Protein AF-A0A177LM97-F1 (afdb_monomer_lite)

Radius of gyration: 20.12 Å; chains: 1; bounding box: 47×31×63 Å

Structure (mmCIF, N/CA/C/O backbone):
data_AF-A0A177LM97-F1
#
_entry.id   AF-A0A177LM97-F1
#
loop_
_atom_site.group_PDB
_atom_site.id
_atom_site.type_symbol
_atom_site.label_atom_id
_atom_site.label_alt_id
_atom_site.label_comp_id
_atom_site.label_asym_id
_atom_site.label_entity_id
_atom_site.label_seq_id
_atom_site.pdbx_PDB_ins_code
_atom_site.Cartn_x
_atom_site.Cartn_y
_atom_site.Cartn_z
_atom_site.occupancy
_atom_site.B_iso_or_equiv
_atom_site.auth_seq_id
_atom_site.auth_comp_id
_atom_site.auth_asym_id
_atom_site.auth_atom_id
_atom_site.pdbx_PDB_model_num
ATOM 1 N N . MET A 1 1 ? 9.452 -2.833 -21.418 1.00 65.62 1 MET A N 1
ATOM 2 C CA . MET A 1 1 ? 10.267 -1.643 -21.769 1.00 65.62 1 MET A CA 1
ATOM 3 C C . MET A 1 1 ? 10.630 -0.927 -20.470 1.00 65.62 1 MET A C 1
ATOM 5 O O . MET A 1 1 ? 9.830 -1.009 -19.550 1.00 65.62 1 MET A O 1
ATOM 9 N N . ILE A 1 2 ? 11.812 -0.313 -20.347 1.00 78.75 2 ILE A N 1
ATOM 10 C CA . ILE A 1 2 ? 12.145 0.549 -19.192 1.00 78.75 2 ILE A CA 1
ATOM 11 C C . ILE A 1 2 ? 11.910 1.999 -19.639 1.00 78.75 2 ILE A C 1
ATOM 13 O O . ILE A 1 2 ? 12.276 2.299 -20.779 1.00 78.75 2 ILE A O 1
ATOM 17 N N . PRO A 1 3 ? 11.295 2.866 -18.812 1.00 82.12 3 PRO A N 1
ATOM 18 C CA . PRO A 1 3 ? 11.136 4.279 -19.143 1.00 82.12 3 PRO A CA 1
ATOM 19 C C . PRO A 1 3 ? 12.486 4.921 -19.487 1.00 82.12 3 PRO A C 1
ATOM 21 O O . PRO A 1 3 ? 13.482 4.666 -18.811 1.00 82.12 3 PRO A O 1
ATOM 24 N N . ALA A 1 4 ? 12.519 5.724 -20.548 1.00 83.75 4 ALA A N 1
ATOM 25 C CA . ALA A 1 4 ? 13.703 6.472 -20.963 1.00 83.75 4 ALA A CA 1
ATOM 26 C C . ALA A 1 4 ? 13.552 7.956 -20.595 1.00 83.75 4 ALA A C 1
ATOM 28 O O . ALA A 1 4 ? 12.437 8.474 -20.583 1.00 83.75 4 ALA A O 1
ATOM 29 N N . GLY A 1 5 ? 14.676 8.627 -20.335 1.00 88.50 5 GLY A N 1
ATOM 30 C CA . GLY A 1 5 ? 14.730 10.039 -19.944 1.00 88.50 5 GLY A CA 1
ATOM 31 C C . GLY A 1 5 ? 15.161 10.250 -18.492 1.00 88.50 5 GLY A C 1
ATOM 32 O O . GLY A 1 5 ? 15.482 9.297 -17.778 1.00 88.50 5 GLY A O 1
ATOM 33 N N . ASP A 1 6 ? 15.180 11.512 -18.069 1.00 87.88 6 ASP A N 1
ATOM 34 C CA . ASP A 1 6 ? 15.556 11.891 -16.710 1.00 87.88 6 ASP A CA 1
ATOM 35 C C . ASP A 1 6 ? 14.411 11.635 -15.727 1.00 87.88 6 ASP A C 1
ATOM 37 O O . ASP A 1 6 ? 13.281 12.090 -15.911 1.00 87.88 6 ASP A O 1
ATOM 41 N N . ALA A 1 7 ? 14.713 10.920 -14.644 1.00 88.88 7 ALA A N 1
ATOM 42 C CA . ALA A 1 7 ? 13.763 10.679 -13.569 1.00 88.88 7 ALA A CA 1
ATOM 43 C C . ALA A 1 7 ? 13.790 11.815 -12.533 1.00 88.88 7 ALA A C 1
ATOM 45 O O . ALA A 1 7 ? 14.829 12.098 -11.919 1.00 88.88 7 ALA A O 1
ATOM 46 N N . GLY A 1 8 ? 12.619 12.416 -12.303 1.00 90.31 8 GLY A N 1
ATOM 47 C CA . GLY A 1 8 ? 12.366 13.309 -11.172 1.00 90.31 8 GLY A CA 1
ATOM 48 C C . GLY A 1 8 ? 12.304 12.568 -9.830 1.00 90.31 8 GLY A C 1
ATOM 49 O O . GLY A 1 8 ? 12.508 11.355 -9.754 1.00 90.31 8 GLY A O 1
ATOM 50 N N . THR A 1 9 ? 12.024 13.307 -8.759 1.00 91.19 9 THR A N 1
ATOM 51 C CA . THR A 1 9 ? 11.825 12.765 -7.405 1.00 91.19 9 THR A CA 1
ATOM 52 C C . THR A 1 9 ? 10.351 12.784 -7.011 1.00 91.19 9 THR A C 1
ATOM 54 O O . THR A 1 9 ? 9.611 13.668 -7.439 1.00 91.19 9 THR A O 1
ATOM 57 N N . ASN A 1 10 ? 9.930 11.846 -6.161 1.00 86.44 10 ASN A N 1
ATOM 58 C CA . ASN A 1 10 ? 8.632 11.907 -5.488 1.00 86.44 10 ASN A CA 1
ATOM 59 C C . ASN A 1 10 ? 8.632 12.965 -4.358 1.00 86.44 10 ASN A C 1
ATOM 61 O O . ASN A 1 10 ? 9.637 13.637 -4.113 1.00 86.44 10 ASN A O 1
ATOM 65 N N . LEU A 1 11 ? 7.503 13.091 -3.649 1.00 83.50 11 LEU A N 1
ATOM 66 C CA . LEU A 1 11 ? 7.309 14.034 -2.533 1.00 83.50 11 LEU A CA 1
ATOM 67 C C . LEU A 1 11 ? 8.285 13.818 -1.362 1.00 83.50 11 LEU A C 1
ATOM 69 O O . LEU A 1 11 ? 8.535 14.739 -0.592 1.00 83.50 11 LEU A O 1
ATOM 73 N N . LEU A 1 12 ? 8.848 12.614 -1.240 1.00 84.50 12 LEU A N 1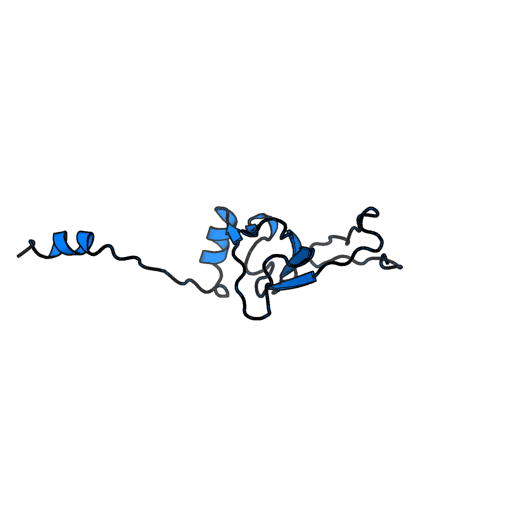
ATOM 74 C CA . LEU A 1 12 ? 9.832 12.250 -0.220 1.00 84.50 12 LEU A CA 1
ATOM 75 C C . LEU A 1 12 ? 11.280 12.482 -0.688 1.00 84.50 12 LEU A C 1
ATOM 77 O O . LEU A 1 12 ? 12.223 12.159 0.033 1.00 84.50 12 LEU A O 1
ATOM 81 N N . GLY A 1 13 ? 11.477 13.020 -1.896 1.00 89.31 13 GLY A N 1
ATOM 82 C CA . GLY A 1 13 ? 12.798 13.203 -2.499 1.00 89.31 13 GLY A CA 1
ATOM 83 C C . GLY A 1 13 ? 13.397 11.920 -3.087 1.00 89.31 13 GLY A C 1
ATOM 84 O O . GLY A 1 13 ? 14.563 11.907 -3.484 1.00 89.31 13 GLY A O 1
ATOM 85 N N . GLU A 1 14 ? 12.631 10.835 -3.173 1.00 87.31 14 GLU A N 1
ATOM 86 C CA . GLU A 1 14 ? 13.104 9.554 -3.691 1.00 87.31 14 GLU A CA 1
ATOM 87 C C . GLU A 1 14 ? 12.997 9.522 -5.220 1.00 87.31 14 GLU A C 1
ATOM 89 O O . GLU A 1 14 ? 11.992 9.933 -5.801 1.00 87.31 14 GLU A O 1
ATOM 94 N N . LYS A 1 15 ? 14.032 9.006 -5.892 1.00 88.38 15 LYS A N 1
ATOM 95 C CA . LYS A 1 15 ? 14.002 8.758 -7.341 1.00 88.38 15 LYS A CA 1
ATOM 96 C C . LYS A 1 15 ? 13.545 7.329 -7.635 1.00 88.38 15 LYS A C 1
ATOM 98 O O . LYS A 1 15 ? 14.028 6.407 -6.968 1.00 88.38 15 LYS A O 1
ATOM 103 N N . PRO A 1 16 ? 12.703 7.108 -8.660 1.00 83.69 16 PRO A N 1
ATOM 104 C CA . PRO A 1 16 ? 12.312 5.766 -9.061 1.00 83.69 16 PRO A CA 1
ATOM 105 C C . PRO A 1 16 ? 13.542 4.972 -9.515 1.00 83.69 16 PRO A C 1
ATOM 107 O O . PRO A 1 16 ? 14.350 5.438 -10.320 1.00 83.69 16 PRO A O 1
ATOM 110 N N . ARG A 1 17 ? 13.691 3.758 -8.979 1.00 82.88 17 ARG A N 1
ATOM 111 C CA . ARG A 1 17 ? 14.727 2.801 -9.383 1.00 82.88 17 ARG A CA 1
ATOM 112 C C . ARG A 1 17 ? 14.065 1.636 -10.100 1.00 82.88 17 ARG A C 1
ATOM 114 O O . ARG A 1 17 ? 13.105 1.061 -9.596 1.00 82.88 17 ARG A O 1
ATOM 121 N N . HIS A 1 18 ? 14.594 1.277 -11.263 1.00 83.50 18 HIS A N 1
ATOM 122 C CA . HIS A 1 18 ? 14.106 0.146 -12.042 1.00 83.50 18 HIS A CA 1
ATOM 123 C C . HIS A 1 18 ? 15.114 -0.998 -11.981 1.00 83.50 18 HIS A C 1
ATOM 125 O O . HIS A 1 18 ? 16.277 -0.821 -12.338 1.00 83.50 18 HIS A O 1
ATOM 131 N N . ASP A 1 19 ? 14.659 -2.175 -11.552 1.00 85.19 19 ASP A N 1
ATOM 132 C CA . ASP A 1 19 ? 15.459 -3.392 -11.639 1.00 85.19 19 ASP A CA 1
ATOM 133 C C . ASP A 1 19 ? 15.535 -3.862 -13.100 1.00 85.19 19 ASP A C 1
ATOM 135 O O . ASP A 1 19 ? 14.518 -4.156 -13.737 1.00 85.19 19 ASP A O 1
ATOM 139 N N . LEU A 1 20 ? 16.758 -3.945 -13.627 1.00 85.75 20 LEU A N 1
ATOM 140 C CA . LEU A 1 20 ? 17.037 -4.409 -14.984 1.00 85.75 20 LEU A CA 1
ATOM 141 C C . LEU A 1 20 ? 16.568 -5.855 -15.213 1.00 85.75 20 LEU A C 1
ATOM 143 O O . LEU A 1 20 ? 16.214 -6.195 -16.343 1.00 85.75 20 LEU A O 1
ATOM 147 N N . SER A 1 21 ? 16.499 -6.683 -14.162 1.00 88.31 21 SER A N 1
ATOM 148 C CA . SER A 1 21 ? 15.996 -8.063 -14.231 1.00 88.31 21 SER A CA 1
ATOM 149 C C . SER A 1 21 ? 14.505 -8.148 -14.605 1.00 88.31 21 SER A C 1
ATOM 151 O O . SER A 1 21 ? 14.026 -9.180 -15.083 1.00 88.31 21 SER A O 1
ATOM 153 N N . ASN A 1 22 ? 13.767 -7.043 -14.444 1.00 85.75 22 ASN A N 1
ATOM 154 C CA . ASN A 1 22 ? 12.347 -6.933 -14.780 1.00 85.75 22 ASN A CA 1
ATOM 155 C C . ASN A 1 22 ? 12.098 -6.320 -16.164 1.00 85.75 22 ASN A C 1
ATOM 157 O O . ASN A 1 22 ? 10.953 -6.061 -16.543 1.00 85.75 22 ASN A O 1
ATOM 161 N N . LYS A 1 23 ? 13.149 -6.102 -16.963 1.00 87.94 23 LYS A N 1
ATOM 162 C CA . LYS A 1 23 ? 13.010 -5.564 -18.317 1.00 87.94 23 LYS A CA 1
ATOM 163 C C . LYS A 1 23 ? 12.116 -6.466 -19.172 1.00 87.94 23 LYS A C 1
ATOM 165 O O . LYS A 1 23 ? 12.444 -7.612 -19.444 1.00 87.94 23 LYS A O 1
ATOM 170 N N . GLY A 1 24 ? 11.010 -5.898 -19.652 1.00 86.88 24 GLY A N 1
ATOM 171 C CA . GLY A 1 24 ? 10.077 -6.595 -20.547 1.00 86.88 24 GLY A CA 1
ATOM 172 C C . GLY A 1 24 ? 8.961 -7.355 -19.831 1.00 86.88 24 GLY A C 1
ATOM 173 O O . GLY A 1 24 ? 8.056 -7.822 -20.508 1.00 86.88 24 GLY A O 1
ATOM 174 N N . LYS A 1 25 ? 8.985 -7.415 -18.496 1.00 89.06 25 LYS A N 1
ATOM 175 C CA . LYS A 1 25 ? 7.887 -7.961 -17.697 1.00 89.06 25 LYS A CA 1
ATOM 176 C C . LYS A 1 25 ? 6.782 -6.923 -17.502 1.00 89.06 25 LYS A C 1
ATOM 178 O O . LYS A 1 25 ? 7.033 -5.715 -17.560 1.00 89.06 25 LYS A O 1
ATOM 183 N N . THR A 1 26 ? 5.577 -7.413 -17.253 1.00 90.44 26 THR A N 1
ATOM 184 C CA . THR A 1 26 ? 4.399 -6.629 -16.873 1.00 90.44 26 THR A CA 1
ATOM 185 C C . THR A 1 26 ? 3.966 -7.013 -15.465 1.00 90.44 26 THR A C 1
ATOM 187 O O . THR A 1 26 ? 4.329 -8.077 -14.977 1.00 90.44 26 THR A O 1
ATOM 190 N N . SER A 1 27 ? 3.215 -6.132 -14.815 1.00 92.69 27 SER A N 1
ATOM 191 C CA . SER A 1 27 ? 2.579 -6.396 -13.527 1.00 92.69 27 SER A CA 1
ATOM 192 C C . SER A 1 27 ? 1.285 -5.587 -13.441 1.00 92.69 27 SER A C 1
ATOM 194 O O . SER A 1 27 ? 1.207 -4.479 -13.988 1.00 92.69 27 SER A O 1
ATOM 196 N N . VAL A 1 28 ? 0.285 -6.146 -12.767 1.00 96.25 28 VAL A N 1
ATOM 197 C CA . VAL A 1 28 ? -0.942 -5.465 -12.366 1.00 96.25 28 VAL A CA 1
ATOM 198 C C . VAL A 1 28 ? -0.641 -4.587 -11.156 1.00 96.25 28 VAL A C 1
ATOM 200 O O . VAL A 1 28 ? -0.036 -5.025 -10.178 1.00 96.25 28 VAL A O 1
ATOM 203 N N . ARG A 1 29 ? -1.077 -3.328 -11.211 1.00 96.19 29 ARG A N 1
ATOM 204 C CA . ARG A 1 29 ? -0.916 -2.379 -10.107 1.00 96.19 29 ARG A CA 1
ATOM 205 C C . ARG A 1 29 ? -2.269 -1.951 -9.576 1.00 96.19 29 ARG A C 1
ATOM 207 O O . ARG A 1 29 ? -3.133 -1.576 -10.364 1.00 96.19 29 ARG A O 1
ATOM 214 N N . ALA A 1 30 ? -2.409 -1.956 -8.257 1.00 97.50 30 ALA A N 1
ATOM 215 C CA . ALA A 1 30 ? -3.546 -1.353 -7.579 1.00 97.50 30 ALA A CA 1
ATOM 216 C C . ALA A 1 30 ? -3.168 0.030 -7.048 1.00 97.50 30 ALA A C 1
ATOM 218 O O . ALA A 1 30 ? -2.029 0.264 -6.637 1.00 97.50 30 ALA A O 1
ATOM 219 N N . ILE A 1 31 ? -4.145 0.929 -7.061 1.00 97.50 31 ILE A N 1
ATOM 220 C CA . ILE A 1 31 ? -4.108 2.195 -6.338 1.00 97.50 31 ILE A CA 1
ATOM 221 C C . ILE A 1 31 ? -5.105 2.037 -5.199 1.00 97.50 31 ILE A C 1
ATOM 223 O O . ILE A 1 31 ? -6.261 1.698 -5.450 1.00 97.50 31 ILE A O 1
ATOM 227 N N . VAL A 1 32 ? -4.643 2.230 -3.971 1.00 96.62 32 VAL A N 1
ATOM 228 C CA . VAL A 1 32 ? -5.474 2.137 -2.770 1.00 96.62 32 VAL A CA 1
ATOM 229 C C . VAL A 1 32 ? -5.614 3.512 -2.127 1.00 96.62 32 VAL A C 1
ATOM 231 O O . VAL A 1 32 ? -4.685 4.323 -2.181 1.00 96.62 32 VAL A O 1
ATOM 234 N N . ASP A 1 33 ? -6.783 3.751 -1.539 1.00 95.00 33 ASP A N 1
ATOM 235 C CA . ASP A 1 33 ? -7.209 5.022 -0.938 1.00 95.00 33 ASP A CA 1
ATOM 236 C C . ASP A 1 33 ? -6.636 5.194 0.479 1.00 95.00 33 ASP A C 1
ATOM 238 O O . ASP A 1 33 ? -7.347 5.235 1.478 1.00 95.00 33 ASP A O 1
ATOM 242 N N . ILE A 1 34 ? -5.308 5.147 0.571 1.00 94.31 34 ILE A N 1
ATOM 243 C CA . ILE A 1 34 ? -4.553 5.425 1.790 1.00 94.31 34 ILE A CA 1
ATOM 244 C C . ILE A 1 34 ? -3.177 5.963 1.404 1.00 94.31 34 ILE A C 1
ATOM 246 O O . ILE A 1 34 ? -2.455 5.340 0.622 1.00 94.31 34 ILE A O 1
ATOM 250 N N . GLY A 1 35 ? -2.797 7.117 1.944 1.00 93.56 35 GLY A N 1
ATOM 251 C CA . GLY A 1 35 ? -1.558 7.805 1.593 1.00 93.56 35 GLY A CA 1
ATOM 252 C C . GLY A 1 35 ? -0.616 8.052 2.768 1.00 93.56 35 GLY A C 1
ATOM 253 O O . GLY A 1 35 ? -0.812 7.594 3.894 1.00 93.56 35 GLY A O 1
ATOM 254 N N . ILE A 1 36 ? 0.447 8.814 2.492 1.00 93.25 36 ILE A N 1
ATOM 255 C CA . ILE A 1 36 ? 1.487 9.177 3.468 1.00 93.25 36 ILE A CA 1
ATOM 256 C C . ILE A 1 36 ? 0.925 10.034 4.607 1.00 93.25 36 ILE A C 1
ATOM 258 O O . ILE A 1 36 ? 1.510 10.056 5.693 1.00 93.25 36 ILE A O 1
ATOM 262 N N . LEU A 1 37 ? -0.161 10.779 4.385 1.00 91.94 37 LEU A N 1
ATOM 263 C CA . LEU A 1 37 ? -0.790 11.570 5.443 1.00 91.94 37 LEU A CA 1
ATOM 264 C C . LEU A 1 37 ? -1.459 10.665 6.482 1.00 91.94 37 LEU A C 1
ATOM 266 O O . LEU A 1 37 ? -1.273 10.891 7.683 1.00 91.94 37 LEU A O 1
ATOM 270 N N . ASP A 1 38 ? -2.103 9.596 6.025 1.00 93.88 38 ASP A N 1
ATOM 271 C CA . ASP A 1 38 ? -2.843 8.647 6.855 1.00 93.88 38 ASP A CA 1
ATOM 272 C C . ASP A 1 38 ? -1.910 7.719 7.627 1.00 93.88 38 ASP A C 1
ATOM 274 O O . ASP A 1 38 ? -2.068 7.510 8.833 1.00 93.88 38 ASP A O 1
ATOM 278 N N . ILE A 1 39 ? -0.897 7.184 6.942 1.00 94.69 39 ILE A N 1
ATOM 279 C CA . ILE A 1 39 ? -0.019 6.154 7.486 1.00 94.69 39 ILE A CA 1
ATOM 280 C C . ILE A 1 39 ? 1.394 6.256 6.913 1.00 94.69 39 ILE A C 1
ATOM 282 O O . ILE A 1 39 ? 1.595 6.697 5.788 1.00 94.69 39 ILE A O 1
ATOM 286 N N . ASP A 1 40 ? 2.404 5.835 7.679 1.00 93.88 40 ASP A N 1
ATOM 287 C CA . ASP A 1 40 ? 3.748 5.654 7.118 1.00 93.88 40 ASP A CA 1
ATOM 288 C C . ASP A 1 40 ? 3.805 4.301 6.381 1.00 93.88 40 ASP A C 1
ATOM 290 O O . ASP A 1 40 ? 3.697 3.260 7.043 1.00 93.88 40 ASP A O 1
ATOM 294 N N . PRO A 1 41 ? 4.020 4.270 5.048 1.00 94.25 41 PRO A N 1
ATOM 295 C CA . PRO A 1 41 ? 4.082 3.025 4.281 1.00 94.25 41 PRO A CA 1
ATOM 296 C C . PRO A 1 41 ? 5.193 2.070 4.743 1.00 94.25 41 PRO A C 1
ATOM 298 O O . PRO A 1 41 ? 5.141 0.882 4.450 1.00 94.25 41 PRO A O 1
ATOM 301 N N . LYS A 1 42 ? 6.204 2.563 5.476 1.00 94.44 42 LYS A N 1
ATOM 302 C CA . LYS A 1 42 ? 7.290 1.744 6.043 1.00 94.44 42 LYS A CA 1
ATOM 303 C C . LYS A 1 42 ? 6.888 1.006 7.321 1.00 94.44 42 LYS A C 1
ATOM 305 O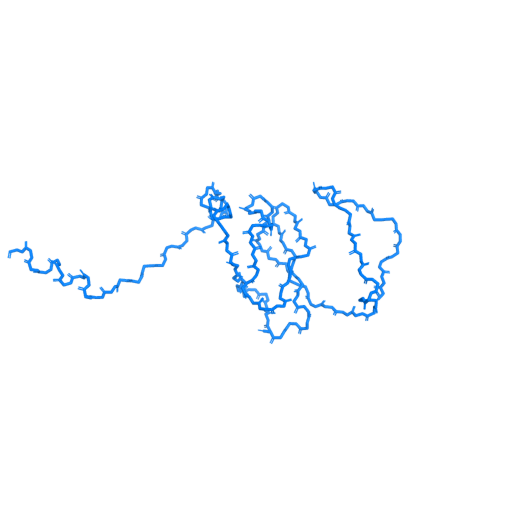 O . LYS A 1 42 ? 7.662 0.192 7.815 1.00 94.44 42 LYS A O 1
ATOM 310 N N . GLN A 1 43 ? 5.735 1.336 7.898 1.00 97.00 43 GLN A N 1
ATOM 311 C CA . GLN A 1 43 ? 5.242 0.784 9.163 1.00 97.00 43 GLN A CA 1
ATOM 312 C C . GLN A 1 43 ? 4.086 -0.212 8.963 1.00 97.00 43 GLN A C 1
ATOM 314 O O . GLN A 1 43 ? 3.537 -0.731 9.941 1.00 97.00 43 GLN A O 1
ATOM 319 N N . ILE A 1 44 ? 3.739 -0.490 7.703 1.00 97.25 44 ILE A N 1
ATOM 320 C CA . ILE A 1 44 ? 2.731 -1.468 7.306 1.00 97.25 44 ILE A CA 1
ATOM 321 C C . ILE A 1 44 ? 3.281 -2.450 6.277 1.00 97.25 44 ILE A C 1
ATOM 323 O O . ILE A 1 44 ? 4.236 -2.158 5.560 1.00 97.25 44 ILE A O 1
ATOM 327 N N . GLU A 1 45 ? 2.646 -3.610 6.182 1.00 97.19 45 GLU A N 1
ATOM 328 C CA . GLU A 1 45 ? 2.963 -4.634 5.191 1.00 97.19 45 GLU A CA 1
ATOM 329 C C . GLU A 1 45 ? 1.662 -5.251 4.660 1.00 97.19 45 GLU A C 1
ATOM 331 O O . GLU A 1 45 ? 0.806 -5.606 5.473 1.00 97.19 45 GLU A O 1
ATOM 336 N N . PRO A 1 46 ? 1.482 -5.410 3.335 1.00 96.50 46 PRO A N 1
ATOM 337 C CA . PRO A 1 46 ? 0.326 -6.116 2.788 1.00 96.50 46 PRO A CA 1
ATOM 338 C C . PRO A 1 46 ? 0.159 -7.512 3.404 1.00 96.50 46 PRO A C 1
ATOM 340 O O . PRO A 1 46 ? 1.131 -8.244 3.608 1.00 96.50 46 PRO A O 1
ATOM 343 N N . PHE A 1 47 ? -1.078 -7.906 3.711 1.00 94.31 47 PHE A N 1
ATOM 344 C CA . PHE A 1 47 ? -1.335 -9.209 4.316 1.00 94.31 47 PHE A CA 1
ATOM 345 C C . PHE A 1 47 ? -1.087 -10.355 3.322 1.00 94.31 47 PHE A C 1
ATOM 347 O O . PHE A 1 47 ? -0.439 -11.349 3.688 1.00 94.31 47 PHE A O 1
ATOM 354 N N . SER A 1 48 ? -1.580 -10.189 2.086 1.00 90.62 48 SER A N 1
ATOM 355 C CA . SER A 1 48 ? -1.439 -11.126 0.965 1.00 90.62 48 SER A CA 1
ATOM 356 C C . SER A 1 48 ? 0.014 -11.286 0.528 1.00 90.62 48 SER A C 1
ATOM 358 O O . SER A 1 48 ? 0.755 -10.317 0.347 1.00 90.62 48 SER A O 1
ATOM 360 N N . LYS A 1 49 ? 0.433 -12.536 0.311 1.00 88.38 49 LYS A N 1
ATOM 361 C CA . LYS A 1 49 ? 1.800 -12.847 -0.121 1.00 88.38 49 LYS A CA 1
ATOM 362 C C . LYS A 1 49 ? 2.037 -12.342 -1.542 1.00 88.38 49 LYS A C 1
ATOM 364 O O . LYS A 1 49 ? 1.232 -12.574 -2.431 1.00 88.38 49 LYS A O 1
ATOM 369 N N . GLY A 1 50 ? 3.193 -11.723 -1.767 1.00 89.81 50 GLY A N 1
ATOM 370 C CA . GLY A 1 50 ? 3.614 -11.270 -3.096 1.00 89.81 50 GLY A CA 1
ATOM 371 C C . GLY A 1 50 ? 3.146 -9.862 -3.466 1.00 89.81 50 GLY A C 1
ATOM 372 O O . GLY A 1 50 ? 3.749 -9.269 -4.358 1.00 89.81 50 GLY A O 1
ATOM 373 N N . VAL A 1 51 ? 2.176 -9.297 -2.739 1.00 95.69 51 VAL A N 1
ATOM 374 C CA . VAL A 1 51 ? 1.785 -7.889 -2.873 1.00 95.69 51 VAL A CA 1
ATOM 375 C C . VAL A 1 51 ? 2.873 -6.999 -2.275 1.00 95.69 51 VAL A C 1
ATOM 377 O O . VAL A 1 51 ? 3.347 -7.246 -1.165 1.00 95.69 51 VAL A O 1
ATOM 380 N N . LYS A 1 52 ? 3.291 -5.961 -3.005 1.00 95.56 52 LYS A N 1
ATOM 381 C CA . LYS A 1 52 ? 4.349 -5.040 -2.556 1.00 95.56 52 LYS A CA 1
ATOM 382 C C . LYS A 1 52 ? 3.918 -3.593 -2.669 1.00 95.56 52 LYS A C 1
ATOM 384 O O . LYS A 1 52 ? 3.407 -3.183 -3.701 1.00 95.56 52 LYS A O 1
ATOM 389 N N . ILE A 1 53 ? 4.225 -2.796 -1.653 1.00 95.75 53 ILE A N 1
ATOM 390 C CA . ILE A 1 53 ? 4.105 -1.339 -1.736 1.00 95.75 53 ILE A CA 1
ATOM 391 C C . ILE A 1 53 ? 5.284 -0.817 -2.563 1.00 95.75 53 ILE A C 1
ATOM 393 O O . ILE A 1 53 ? 6.439 -1.062 -2.213 1.00 95.75 53 ILE A O 1
ATOM 397 N N . ILE A 1 54 ? 5.005 -0.118 -3.665 1.00 93.12 54 ILE A N 1
ATOM 398 C CA . ILE A 1 54 ? 6.046 0.391 -4.581 1.00 93.12 54 ILE A CA 1
ATOM 399 C C . ILE A 1 54 ? 6.088 1.918 -4.680 1.00 93.12 54 ILE A C 1
ATOM 401 O O . ILE A 1 54 ? 6.990 2.469 -5.311 1.00 93.12 54 ILE A O 1
ATOM 405 N N . GLY A 1 55 ? 5.134 2.609 -4.061 1.00 92.31 55 GLY A N 1
ATOM 406 C CA . GLY A 1 55 ? 5.104 4.064 -3.988 1.00 92.31 55 GLY A CA 1
ATOM 407 C C . GLY A 1 55 ? 3.864 4.569 -3.263 1.00 92.31 55 GLY A C 1
ATOM 408 O O . GLY A 1 55 ? 2.897 3.830 -3.098 1.00 92.31 55 GLY A O 1
ATOM 409 N N . ALA A 1 56 ? 3.895 5.829 -2.841 1.00 94.06 56 ALA A N 1
ATOM 410 C CA . ALA A 1 56 ? 2.759 6.510 -2.233 1.00 94.06 56 ALA A CA 1
ATOM 411 C C . ALA A 1 56 ? 2.810 8.021 -2.515 1.00 94.06 56 ALA A C 1
ATOM 413 O O . ALA A 1 56 ? 3.890 8.589 -2.715 1.00 94.06 56 ALA A O 1
ATOM 414 N N . SER A 1 57 ? 1.636 8.647 -2.544 1.00 92.88 57 SER A N 1
ATOM 415 C CA . SER A 1 57 ? 1.402 10.093 -2.529 1.00 92.88 57 SER A CA 1
ATOM 416 C C . SER A 1 57 ? 0.868 10.515 -1.154 1.00 92.88 57 SER A C 1
ATOM 418 O O . SER A 1 57 ? 0.912 9.751 -0.188 1.00 92.88 57 SER A O 1
ATOM 420 N N . SER A 1 58 ? 0.383 11.752 -1.043 1.00 92.31 58 SER A N 1
ATOM 421 C CA . SER A 1 58 ? -0.267 12.250 0.171 1.00 92.31 58 SER A CA 1
ATOM 422 C C . SER A 1 58 ? -1.514 11.443 0.553 1.00 92.31 58 SER A C 1
ATOM 424 O O . SER A 1 58 ? -1.727 11.220 1.739 1.00 92.31 58 SER A O 1
ATOM 426 N N . ASP A 1 59 ? -2.279 10.998 -0.443 1.00 92.31 59 ASP A N 1
ATOM 427 C CA . ASP A 1 59 ? -3.645 10.463 -0.357 1.00 92.31 59 ASP A CA 1
ATOM 428 C C . ASP A 1 59 ? -3.807 9.041 -0.924 1.00 92.31 59 ASP A C 1
ATOM 430 O O . ASP A 1 59 ? -4.823 8.400 -0.703 1.00 92.31 59 ASP A O 1
ATOM 434 N N . MET A 1 60 ? -2.817 8.523 -1.654 1.00 94.81 60 MET A N 1
ATOM 435 C CA . MET A 1 60 ? -2.917 7.222 -2.316 1.00 94.81 60 MET A CA 1
ATOM 436 C C . MET A 1 60 ? -1.632 6.414 -2.182 1.00 94.81 60 MET A C 1
ATOM 438 O O . MET A 1 60 ? -0.527 6.954 -2.069 1.00 94.81 60 MET A O 1
ATOM 442 N N . MET A 1 61 ? -1.755 5.096 -2.300 1.00 95.75 61 MET A N 1
ATOM 443 C CA . MET A 1 61 ? -0.626 4.171 -2.313 1.00 95.75 61 MET A CA 1
ATOM 444 C C . MET A 1 61 ? -0.721 3.220 -3.500 1.00 95.75 61 MET A C 1
ATOM 446 O O . MET A 1 61 ? -1.801 2.799 -3.907 1.00 95.75 61 MET A O 1
ATOM 450 N N . ILE A 1 62 ? 0.433 2.895 -4.081 1.00 96.00 62 ILE A N 1
ATOM 451 C CA . ILE A 1 62 ? 0.552 2.006 -5.233 1.00 96.00 62 ILE A CA 1
ATOM 452 C C . ILE A 1 62 ? 1.075 0.654 -4.763 1.00 96.00 62 ILE A C 1
ATOM 454 O O . ILE A 1 62 ? 2.177 0.555 -4.208 1.00 96.00 62 ILE A O 1
ATOM 458 N N . LEU A 1 63 ? 0.305 -0.389 -5.063 1.00 97.38 63 LEU A N 1
ATOM 459 C CA . LEU A 1 63 ? 0.661 -1.779 -4.820 1.00 97.38 63 LEU A CA 1
ATOM 460 C C . LEU A 1 63 ? 1.005 -2.480 -6.138 1.00 97.38 63 LEU A C 1
ATOM 462 O O . LEU A 1 63 ? 0.300 -2.337 -7.134 1.00 97.38 63 LEU A O 1
ATOM 466 N N . ASP A 1 64 ? 2.081 -3.256 -6.138 1.00 95.94 64 ASP A N 1
ATOM 467 C CA . ASP A 1 64 ? 2.423 -4.229 -7.172 1.00 95.94 64 ASP A CA 1
ATOM 468 C C . ASP A 1 64 ? 1.771 -5.570 -6.811 1.00 95.94 64 ASP A C 1
ATOM 470 O O . ASP A 1 64 ? 2.118 -6.166 -5.789 1.00 95.94 64 ASP A O 1
ATOM 474 N N . LEU A 1 65 ? 0.814 -6.016 -7.629 1.00 96.75 65 LEU A N 1
ATOM 475 C CA . LEU A 1 65 ? 0.081 -7.276 -7.459 1.00 96.75 65 LEU A CA 1
ATOM 476 C C . LEU A 1 65 ? 0.681 -8.420 -8.292 1.00 96.75 65 LEU A C 1
ATOM 478 O O . LEU A 1 65 ? 0.141 -9.526 -8.300 1.00 96.75 65 LEU A O 1
ATOM 482 N N . SER A 1 66 ? 1.787 -8.180 -9.005 1.00 94.06 66 SER A N 1
ATOM 483 C CA . SER A 1 66 ? 2.360 -9.118 -9.979 1.00 94.06 66 SER A CA 1
ATOM 484 C C . SER A 1 66 ? 1.311 -9.566 -11.010 1.00 94.06 66 SER A C 1
ATOM 486 O O . SER A 1 66 ? 0.750 -8.725 -11.710 1.00 94.06 66 SER A O 1
ATOM 488 N N . ASP A 1 67 ? 1.011 -10.862 -11.099 1.00 94.38 67 ASP A N 1
ATOM 489 C CA . ASP A 1 67 ? 0.003 -11.406 -12.019 1.00 94.38 67 ASP A CA 1
ATOM 490 C C . ASP A 1 67 ? -1.422 -11.401 -11.425 1.00 94.38 67 ASP A C 1
ATOM 492 O O . ASP A 1 67 ? -2.329 -11.987 -12.007 1.00 94.38 67 ASP A O 1
ATOM 496 N N . ASN A 1 68 ? -1.624 -10.742 -10.276 1.00 95.25 68 ASN A N 1
ATOM 497 C CA . ASN A 1 68 ? -2.888 -10.666 -9.536 1.00 95.25 68 ASN A CA 1
ATOM 498 C C . ASN A 1 68 ? -3.528 -12.047 -9.255 1.00 95.25 68 ASN A C 1
ATOM 500 O O . ASN A 1 68 ? -4.659 -12.297 -9.671 1.00 95.25 68 ASN A O 1
ATOM 504 N N . PRO A 1 69 ? -2.825 -12.964 -8.559 1.00 93.62 69 PRO A N 1
ATOM 505 C CA . PRO A 1 69 ? -3.311 -14.330 -8.340 1.00 93.62 69 PRO A CA 1
ATOM 506 C C . PRO A 1 69 ? -4.600 -14.398 -7.506 1.00 93.62 69 PRO A C 1
ATOM 508 O O . PRO A 1 69 ? -5.360 -15.352 -7.655 1.00 93.62 69 PRO A O 1
ATOM 511 N N . ASP A 1 70 ? -4.845 -13.388 -6.666 1.00 91.81 70 ASP A N 1
ATOM 512 C CA . ASP A 1 70 ? -6.034 -13.277 -5.814 1.00 91.81 70 ASP A CA 1
ATOM 513 C C . ASP A 1 70 ? -7.239 -12.643 -6.555 1.00 91.81 70 ASP A C 1
ATOM 515 O O . ASP A 1 70 ? -8.288 -12.455 -5.949 1.00 91.81 70 ASP A O 1
ATOM 519 N N . ASP A 1 71 ? -7.104 -12.317 -7.854 1.00 94.75 71 ASP A N 1
ATOM 520 C CA . ASP A 1 71 ? -8.128 -11.672 -8.705 1.00 94.75 71 ASP A CA 1
ATOM 521 C C . ASP A 1 71 ? -8.759 -10.419 -8.067 1.00 94.75 71 ASP A C 1
ATOM 523 O O . ASP A 1 71 ? -9.965 -10.198 -8.175 1.00 94.75 71 ASP A O 1
ATOM 527 N N . LEU A 1 72 ? -7.939 -9.583 -7.412 1.00 95.62 72 LEU A N 1
ATOM 528 C CA . LEU A 1 72 ? -8.389 -8.324 -6.811 1.00 95.62 72 LEU A CA 1
ATOM 529 C C . LEU A 1 72 ? -8.943 -7.373 -7.876 1.00 95.62 72 LEU A C 1
ATOM 531 O O . LEU A 1 72 ? -8.333 -7.178 -8.936 1.00 95.62 72 LEU A O 1
ATOM 535 N N . LYS A 1 73 ? -10.075 -6.741 -7.565 1.00 96.81 73 LYS A N 1
ATOM 536 C CA . LYS A 1 73 ? -10.806 -5.804 -8.423 1.00 96.81 73 LYS A CA 1
ATOM 537 C C . LYS A 1 73 ? -11.050 -4.487 -7.702 1.00 96.81 73 LYS A C 1
ATOM 539 O O . LYS A 1 73 ? -10.912 -4.354 -6.490 1.00 96.81 73 LYS A O 1
ATOM 544 N N . VAL A 1 74 ? -11.412 -3.473 -8.482 1.00 97.06 74 VAL A N 1
ATOM 545 C CA . VAL A 1 74 ? -11.813 -2.175 -7.932 1.00 97.06 74 VAL A CA 1
ATOM 546 C C . VAL A 1 74 ? -13.022 -2.367 -7.017 1.00 97.06 74 VAL A C 1
ATOM 548 O O . VAL A 1 74 ? -14.022 -2.946 -7.437 1.00 97.06 74 VAL A O 1
ATOM 551 N N . GLY A 1 75 ? -12.924 -1.843 -5.796 1.00 96.81 75 GLY A N 1
ATOM 552 C CA . GLY A 1 75 ? -13.935 -1.991 -4.748 1.00 96.81 75 GLY A CA 1
ATOM 553 C C . GLY A 1 75 ? -13.616 -3.087 -3.730 1.00 96.81 75 GLY A C 1
ATOM 554 O O . GLY A 1 75 ? -14.236 -3.098 -2.670 1.00 96.81 75 GLY A O 1
ATOM 555 N N . ASP A 1 76 ? -12.643 -3.959 -4.010 1.00 96.44 76 ASP A N 1
ATOM 556 C CA . ASP A 1 76 ? -12.157 -4.922 -3.025 1.00 96.44 76 ASP A CA 1
ATOM 557 C C . ASP A 1 76 ? -11.279 -4.239 -1.969 1.00 96.44 76 ASP A C 1
ATOM 559 O O . ASP A 1 76 ? -10.622 -3.225 -2.223 1.00 96.44 76 ASP A O 1
ATOM 563 N N . ASN A 1 77 ? -11.234 -4.841 -0.781 1.00 94.62 77 ASN A N 1
ATOM 564 C CA . ASN A 1 77 ? -10.388 -4.386 0.315 1.00 94.62 77 ASN A CA 1
ATOM 565 C C . ASN A 1 77 ? -9.013 -5.059 0.265 1.00 94.62 77 ASN A C 1
ATOM 567 O O . ASN A 1 77 ? -8.893 -6.243 -0.050 1.00 94.62 77 ASN A O 1
ATOM 571 N N . VAL A 1 78 ? -7.979 -4.315 0.658 1.00 94.88 78 VAL A N 1
ATOM 572 C CA . VAL A 1 78 ? -6.631 -4.850 0.871 1.00 94.88 78 VAL A CA 1
ATOM 573 C C . VAL A 1 78 ? -6.271 -4.699 2.339 1.00 94.88 78 VAL A C 1
ATOM 575 O O . VAL A 1 78 ? -6.306 -3.603 2.893 1.00 94.88 78 VAL A O 1
ATOM 578 N N . GLU A 1 79 ? -5.908 -5.810 2.966 1.00 95.44 79 GLU A N 1
ATOM 579 C CA . GLU A 1 79 ? -5.524 -5.835 4.371 1.00 95.44 79 GLU A CA 1
ATOM 580 C C . GLU A 1 79 ? -4.027 -5.592 4.546 1.00 95.44 79 GLU A C 1
ATOM 582 O O . GLU A 1 79 ? -3.198 -6.071 3.766 1.00 95.44 79 GLU A O 1
ATOM 587 N N . PHE A 1 80 ? -3.672 -4.904 5.630 1.00 96.69 80 PHE A N 1
ATOM 588 C CA . PHE A 1 80 ? -2.289 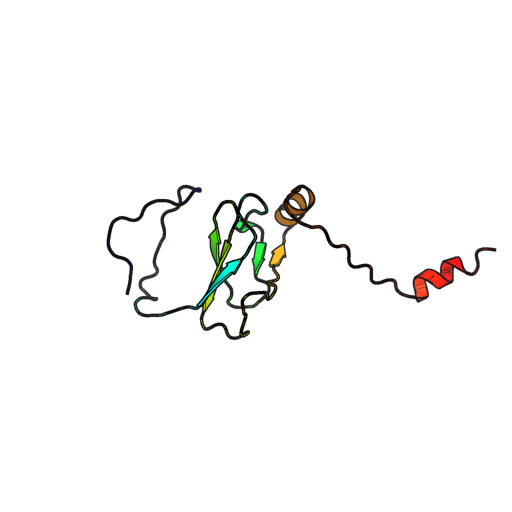-4.644 6.003 1.00 96.69 80 PHE A CA 1
ATOM 589 C C . PHE A 1 80 ? -2.028 -5.084 7.439 1.00 96.69 80 PHE A C 1
ATOM 591 O O . PHE A 1 80 ? -2.806 -4.815 8.353 1.00 96.69 80 PHE A O 1
ATOM 598 N N . ARG A 1 81 ? -0.875 -5.714 7.660 1.00 96.94 81 ARG A N 1
ATOM 599 C CA . ARG A 1 81 ? -0.290 -5.833 8.993 1.00 96.94 81 ARG A CA 1
ATOM 600 C C . ARG A 1 81 ? 0.283 -4.478 9.371 1.00 96.94 81 ARG A C 1
ATOM 602 O O . ARG A 1 81 ? 1.019 -3.876 8.594 1.00 96.94 81 ARG A O 1
ATOM 609 N N . MET A 1 82 ? -0.035 -4.021 10.572 1.00 96.81 82 MET A N 1
ATOM 610 C CA . MET A 1 82 ? 0.407 -2.735 11.096 1.00 96.81 82 MET A CA 1
ATOM 611 C C . MET A 1 82 ? 1.250 -2.964 12.342 1.00 96.81 82 MET A C 1
ATOM 613 O O . MET A 1 82 ? 0.889 -3.761 13.209 1.00 96.81 82 MET A O 1
ATOM 617 N N . ASN A 1 83 ? 2.364 -2.250 12.457 1.00 97.38 83 ASN A N 1
ATOM 618 C CA . ASN A 1 83 ? 3.083 -2.185 13.723 1.00 97.38 83 ASN A CA 1
ATOM 619 C C . ASN A 1 83 ? 2.500 -1.096 14.645 1.00 97.38 83 ASN A C 1
ATOM 621 O O . ASN A 1 83 ? 1.571 -0.374 14.281 1.00 97.38 83 ASN A O 1
ATOM 625 N N . TYR A 1 84 ? 3.071 -0.951 15.843 1.00 97.31 84 TYR A N 1
ATOM 626 C CA . TYR A 1 84 ? 2.598 0.024 16.828 1.00 97.31 84 TYR A CA 1
ATOM 627 C C . TYR A 1 84 ? 2.532 1.463 16.288 1.00 97.31 84 TYR A C 1
ATOM 629 O O . TYR A 1 84 ? 1.548 2.154 16.535 1.00 97.31 84 TYR A O 1
ATOM 637 N N . MET A 1 85 ? 3.540 1.917 15.534 1.00 97.44 85 MET A N 1
ATOM 638 C CA . MET A 1 85 ? 3.577 3.294 15.023 1.00 97.44 85 MET A CA 1
ATOM 639 C C . MET A 1 85 ? 2.515 3.530 13.952 1.00 97.44 85 MET A C 1
ATOM 641 O O . MET A 1 85 ? 1.871 4.578 13.950 1.00 97.44 85 MET A O 1
ATOM 645 N N . ALA A 1 86 ? 2.290 2.542 13.084 1.00 96.94 86 ALA A N 1
ATOM 646 C CA . ALA A 1 86 ? 1.196 2.572 12.122 1.00 96.94 86 ALA A CA 1
ATOM 647 C C . ALA A 1 86 ? -0.168 2.678 12.820 1.00 96.94 86 ALA A C 1
ATOM 649 O O . ALA A 1 86 ? -0.964 3.549 12.473 1.00 96.94 86 ALA A O 1
ATOM 650 N N . VAL A 1 87 ? -0.420 1.845 13.838 1.00 96.50 87 VAL A N 1
ATOM 651 C CA . VAL A 1 87 ? -1.682 1.873 14.597 1.00 96.50 87 VAL A CA 1
ATOM 652 C C . VAL A 1 87 ? -1.852 3.200 15.330 1.00 96.50 87 VAL A C 1
ATOM 654 O O . VAL A 1 87 ? -2.899 3.830 15.212 1.00 96.50 87 VAL A O 1
ATOM 657 N N . LEU A 1 88 ? -0.824 3.664 16.047 1.00 96.81 88 LEU A N 1
ATOM 658 C CA . LEU A 1 88 ? -0.859 4.935 16.771 1.00 96.81 88 LEU A CA 1
ATOM 659 C C . LEU A 1 88 ? -1.232 6.092 15.839 1.00 96.81 88 LEU A C 1
ATOM 661 O O . LEU A 1 88 ? -2.074 6.916 16.191 1.00 96.81 88 LEU A O 1
ATOM 665 N N . ARG A 1 89 ? -0.635 6.141 14.646 1.00 95.38 89 ARG A N 1
ATOM 666 C CA . ARG A 1 89 ? -0.914 7.186 13.664 1.00 95.38 89 ARG A CA 1
ATOM 667 C C . ARG A 1 89 ? -2.338 7.096 13.116 1.00 95.38 89 ARG A C 1
ATOM 669 O O . ARG A 1 89 ? -3.051 8.094 13.162 1.00 95.38 89 ARG A O 1
ATOM 676 N N . ALA A 1 90 ? -2.771 5.911 12.685 1.00 95.44 90 ALA A N 1
ATOM 677 C CA . ALA A 1 90 ? -4.122 5.691 12.168 1.00 95.44 90 ALA A CA 1
ATOM 678 C C . ALA A 1 90 ? -5.200 6.061 13.203 1.00 95.44 90 ALA A C 1
ATOM 680 O O . ALA A 1 90 ? -6.174 6.744 12.884 1.00 95.44 90 ALA A O 1
ATOM 681 N N . MET A 1 91 ? -4.986 5.702 14.473 1.00 95.38 91 MET A N 1
ATOM 682 C CA . MET A 1 91 ? -5.901 6.033 15.569 1.00 95.38 91 MET A CA 1
ATOM 683 C C . MET A 1 91 ? -6.007 7.542 15.840 1.00 95.38 91 MET A C 1
ATOM 685 O O . MET A 1 91 ? -7.042 7.981 16.332 1.00 95.38 91 MET A O 1
ATOM 689 N N . ASN A 1 92 ? -4.985 8.332 15.492 1.00 94.19 92 ASN A N 1
ATOM 690 C CA . ASN A 1 92 ? -4.967 9.789 15.665 1.00 94.19 92 ASN A CA 1
ATOM 691 C C . ASN A 1 92 ? -5.305 10.577 14.382 1.00 94.19 92 ASN A C 1
ATOM 693 O O . ASN A 1 92 ? -5.366 11.802 14.433 1.00 94.19 92 ASN A O 1
ATOM 697 N N . SER A 1 93 ? -5.511 9.922 13.235 1.00 91.44 93 SER A N 1
ATOM 698 C CA . SER A 1 93 ? -5.860 10.603 11.978 1.00 91.44 93 SER A CA 1
ATOM 699 C C . SER A 1 93 ? -7.365 10.836 11.875 1.00 91.44 93 SER A C 1
ATOM 701 O O . SER A 1 93 ? -8.112 9.873 11.957 1.00 91.44 93 SER A O 1
ATOM 703 N N . GLU A 1 94 ? -7.848 12.053 11.630 1.00 91.38 94 GLU A N 1
ATOM 704 C CA . GLU A 1 94 ? -9.286 12.295 11.376 1.00 91.38 94 GLU A CA 1
ATOM 705 C C . GLU A 1 94 ? -9.774 11.731 10.029 1.00 91.38 94 GLU A C 1
ATOM 707 O O . GLU A 1 94 ? -10.974 11.573 9.837 1.00 91.38 94 GLU A O 1
ATOM 712 N N . TYR A 1 95 ? -8.854 11.385 9.124 1.00 89.38 95 TYR A N 1
ATOM 713 C CA . TYR A 1 95 ? -9.147 10.908 7.767 1.00 89.38 95 TYR A CA 1
ATOM 714 C C . TYR A 1 95 ? -9.241 9.381 7.653 1.00 89.38 95 TYR A C 1
ATOM 716 O O . TYR A 1 95 ? -9.555 8.859 6.591 1.00 89.38 95 TYR A O 1
ATOM 724 N N . VAL A 1 96 ? -8.967 8.658 8.743 1.00 93.19 96 VAL A N 1
ATOM 725 C CA . VAL A 1 96 ? -9.057 7.194 8.791 1.00 93.19 96 VAL A CA 1
ATOM 726 C C . VAL A 1 96 ? -10.257 6.796 9.637 1.00 93.19 96 VAL A C 1
ATOM 728 O O . VAL A 1 96 ? -10.305 7.117 10.828 1.00 93.19 96 VAL A O 1
ATOM 731 N N . ASP A 1 97 ? -11.198 6.061 9.055 1.00 94.00 97 ASP A N 1
ATOM 732 C CA . ASP A 1 97 ? -12.346 5.523 9.782 1.00 94.00 97 ASP A CA 1
ATOM 733 C C . ASP A 1 97 ? -11.923 4.431 10.775 1.00 94.00 97 ASP A C 1
ATOM 735 O O . ASP A 1 97 ? -11.094 3.568 10.480 1.00 94.00 97 ASP A O 1
ATOM 739 N N . LYS A 1 98 ? -12.512 4.451 11.978 1.00 93.38 98 LYS A N 1
ATOM 740 C CA . LYS A 1 98 ? -12.304 3.415 13.002 1.00 93.38 98 LYS A CA 1
ATOM 741 C C . LYS A 1 98 ? -13.590 2.637 13.173 1.00 93.38 98 LYS A C 1
ATOM 743 O O . LYS A 1 98 ? -14.536 3.110 13.799 1.00 93.38 98 LYS A O 1
ATOM 748 N N . VAL A 1 99 ? -13.593 1.423 12.646 1.00 93.06 99 VAL A N 1
ATOM 749 C CA . VAL A 1 99 ? -14.697 0.484 12.811 1.00 93.06 99 VAL A CA 1
ATOM 750 C C . VAL A 1 99 ? -14.315 -0.511 13.901 1.00 93.06 99 VAL A C 1
ATOM 752 O O . VAL A 1 99 ? -13.300 -1.195 13.799 1.00 93.06 99 VAL A O 1
ATOM 755 N N . ILE A 1 100 ? -15.111 -0.569 14.969 1.00 88.69 100 ILE A N 1
ATOM 756 C CA . ILE A 1 100 ? -14.911 -1.520 16.067 1.00 88.69 100 ILE A CA 1
ATOM 757 C C . ILE A 1 100 ? -15.816 -2.723 15.819 1.00 88.69 100 ILE A C 1
ATOM 759 O O . ILE A 1 100 ? -17.036 -2.616 15.943 1.00 88.69 100 ILE A O 1
ATOM 763 N N . GLU A 1 101 ? -15.225 -3.874 15.513 1.00 85.44 101 GLU A N 1
ATOM 764 C CA . GLU A 1 101 ? -15.961 -5.132 15.441 1.00 85.44 101 GLU A CA 1
ATOM 765 C C . GLU A 1 101 ? -16.046 -5.759 16.839 1.00 85.44 101 GLU A C 1
ATOM 767 O O . GLU A 1 101 ? -15.052 -6.200 17.416 1.00 85.44 101 GLU A O 1
ATOM 772 N N . GLN A 1 102 ? -17.245 -5.759 17.422 1.00 81.50 102 GLN A N 1
ATOM 773 C CA . GLN A 1 102 ? -17.494 -6.393 18.714 1.00 81.50 102 GLN A CA 1
ATOM 774 C C . GLN A 1 102 ? -18.006 -7.814 18.488 1.00 81.50 102 GLN A C 1
ATOM 776 O O . GLN A 1 102 ? -19.162 -8.018 18.121 1.00 81.50 102 GLN A O 1
ATOM 781 N N . SER A 1 103 ? -17.169 -8.813 18.760 1.00 73.81 103 SER A N 1
ATOM 782 C CA . SER A 1 103 ? -17.636 -10.191 18.908 1.00 73.81 103 SER A CA 1
ATOM 783 C C . SER A 1 103 ? -18.031 -10.423 20.366 1.00 73.81 103 SER A C 1
ATOM 785 O O . SER A 1 103 ? -17.214 -10.774 21.212 1.00 73.81 103 SER A O 1
ATOM 787 N N . ILE A 1 104 ? -19.303 -10.190 20.694 1.00 69.44 104 ILE A N 1
ATOM 788 C CA . ILE A 1 104 ? -19.814 -10.497 22.034 1.00 69.44 104 ILE A CA 1
ATOM 789 C C . ILE A 1 104 ? -19.968 -12.012 22.140 1.00 69.44 104 ILE A C 1
ATOM 791 O O . ILE A 1 104 ? -20.801 -12.611 21.458 1.00 69.44 104 ILE A O 1
ATOM 795 N N . ASN A 1 105 ? -19.191 -12.647 23.016 1.00 71.25 105 ASN A N 1
ATOM 796 C CA . ASN A 1 105 ? -19.420 -14.043 23.358 1.00 71.25 105 ASN A CA 1
ATOM 797 C C . ASN A 1 105 ? -20.665 -14.130 24.260 1.00 71.25 105 ASN A C 1
ATOM 799 O O . ASN A 1 105 ? -20.643 -13.588 25.368 1.00 71.25 105 ASN A O 1
ATOM 803 N N . PRO A 1 106 ? -21.738 -14.850 23.874 1.00 65.06 106 PRO A N 1
ATOM 804 C CA . PRO A 1 106 ? -22.954 -14.944 24.686 1.00 65.06 106 PRO A CA 1
ATOM 805 C C . PRO A 1 106 ? -22.721 -15.463 26.115 1.00 65.06 106 PRO A C 1
ATOM 807 O O . PRO A 1 106 ? -23.539 -15.235 27.002 1.00 65.06 106 PRO A O 1
ATOM 810 N N . LYS A 1 107 ? -21.605 -16.163 26.371 1.00 66.56 107 LYS A N 1
ATOM 811 C CA . LYS A 1 107 ? -21.232 -16.619 27.718 1.00 66.56 107 LYS A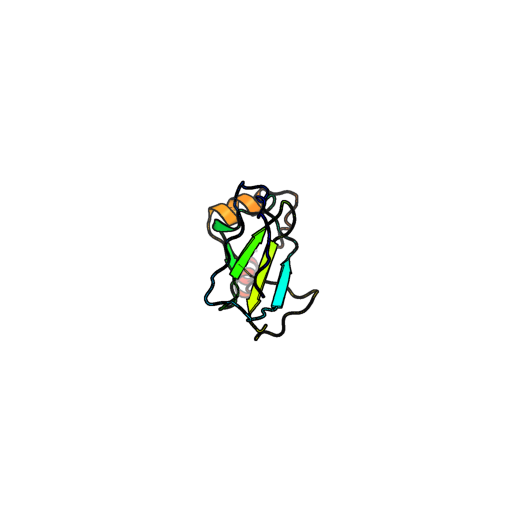 CA 1
ATOM 812 C C . LYS A 1 107 ? -20.817 -15.479 28.657 1.00 66.56 107 LYS A C 1
ATOM 814 O O . LYS A 1 107 ? -21.004 -15.626 29.860 1.00 66.56 107 LYS A O 1
ATOM 819 N N . GLU A 1 108 ? -20.303 -14.365 28.139 1.00 64.56 108 GLU A N 1
ATOM 820 C CA . GLU A 1 108 ? -19.907 -13.194 28.941 1.00 64.56 108 GLU A CA 1
ATOM 821 C C . GLU A 1 108 ? -21.126 -12.407 29.449 1.00 64.56 108 GLU A C 1
ATOM 823 O O . GLU A 1 108 ? -21.081 -11.825 30.531 1.00 64.56 108 GLU A O 1
ATOM 828 N N . LEU A 1 109 ? -22.259 -12.489 28.741 1.00 63.94 109 LEU A N 1
ATOM 829 C CA . LEU A 1 109 ? -23.537 -11.904 29.164 1.00 63.94 109 LEU A CA 1
ATOM 830 C C . LEU A 1 109 ? -24.175 -12.657 30.347 1.00 63.94 109 LEU A C 1
ATOM 832 O O . LEU A 1 109 ? -24.816 -12.037 31.193 1.00 63.94 109 LEU A O 1
ATOM 836 N N . LYS A 1 110 ? -23.946 -13.973 30.482 1.00 59.09 110 LYS A N 1
ATOM 837 C CA . LYS A 1 110 ? -24.529 -14.795 31.567 1.00 59.09 110 LYS A CA 1
ATOM 838 C C . LYS A 1 110 ? -24.031 -14.432 32.970 1.00 59.09 110 LYS A C 1
ATOM 840 O O . LYS A 1 110 ? -24.687 -14.757 33.955 1.00 59.09 110 LYS A O 1
ATOM 845 N N . ILE A 1 111 ? -22.887 -13.753 33.085 1.00 58.44 111 ILE A N 1
ATOM 846 C CA . ILE A 1 111 ? -22.362 -13.270 34.376 1.00 58.44 111 ILE A CA 1
ATOM 847 C C . ILE A 1 111 ? -23.185 -12.068 34.889 1.00 58.44 111 ILE A C 1
ATOM 849 O O . ILE A 1 111 ? -23.190 -11.790 36.087 1.00 58.44 111 ILE A O 1
ATOM 853 N N . LEU A 1 112 ? -23.931 -11.389 34.008 1.00 57.03 112 LEU A N 1
ATOM 854 C CA . LEU A 1 112 ? -24.805 -10.266 34.359 1.00 57.03 112 LEU A CA 1
ATOM 855 C C . LEU A 1 112 ? -26.237 -10.701 34.721 1.00 57.03 112 LEU A C 1
ATOM 857 O O . LEU A 1 112 ? -26.929 -9.947 35.397 1.00 57.03 112 LEU A O 1
ATOM 861 N N . GLU A 1 113 ? -26.672 -11.910 34.345 1.00 57.34 113 GLU A N 1
ATOM 862 C CA . GLU A 1 113 ? -28.032 -12.409 34.634 1.00 57.34 113 GLU A CA 1
ATOM 863 C C . GLU A 1 113 ? -28.237 -12.835 36.100 1.00 57.34 113 GLU A C 1
ATOM 865 O O . GLU A 1 113 ? -29.362 -12.821 36.586 1.00 57.34 113 GLU A O 1
ATOM 870 N N . ASN A 1 114 ? -27.166 -13.151 36.839 1.00 58.81 114 ASN A N 1
ATOM 871 C CA . ASN A 1 114 ? -27.236 -13.604 38.240 1.00 58.81 114 ASN A CA 1
ATOM 872 C C . ASN A 1 114 ? -26.922 -12.499 39.267 1.00 58.81 114 ASN A C 1
ATOM 874 O O . ASN A 1 114 ? -26.490 -12.797 40.381 1.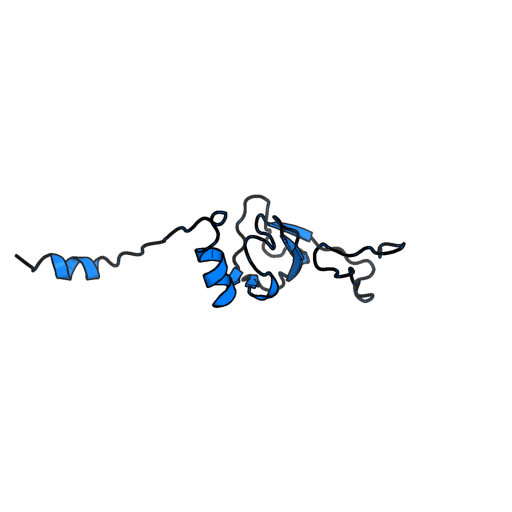00 58.81 114 ASN A O 1
ATOM 878 N N . LYS A 1 115 ? -27.072 -11.222 38.894 1.00 51.44 115 LYS A N 1
ATOM 879 C CA . LYS A 1 115 ? -26.736 -10.071 39.754 1.00 51.44 115 LYS A CA 1
ATOM 880 C C . LYS A 1 115 ? -27.938 -9.355 40.388 1.00 51.44 115 LYS A C 1
ATOM 882 O O . LYS A 1 115 ? -27.767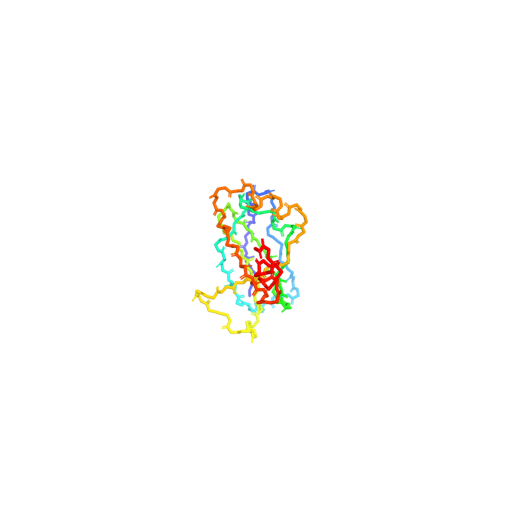 -8.226 40.843 1.00 51.44 115 LYS A O 1
ATOM 887 N N . ASN A 1 116 ? -29.099 -10.012 40.454 1.00 46.06 116 ASN A N 1
ATOM 888 C CA . ASN A 1 116 ? -30.285 -9.532 41.175 1.00 46.06 116 ASN A CA 1
ATOM 889 C C . ASN A 1 116 ? -30.618 -10.441 42.356 1.00 46.06 116 ASN A C 1
ATOM 891 O O . ASN A 1 116 ? -30.784 -11.657 42.115 1.00 46.06 116 ASN A O 1
#

pLDDT: mean 88.47, std 11.36, range [46.06, 97.5]

Secondary structure (DSSP, 8-state):
----S-----TTSPPP---GGGTT----EEEES--TTT--GGGEEESSTT-EEEEE-SS-EEEE-TT-TT---TT----EEE-HHHHHHHHH-TTS---------HHHHHHHHT--

Foldseek 3Di:
DDDDDDFAAAPVRDTDDDDPVCVPADFDKDKDQAAVQQFPLVQKDWPDPPWDFRDGDHGITMITCGHVPVVDDPPDDTDIDGDPRRVVRNVPDPPHDDDDDDPDDVVVCVVVVPPD

Sequence (116 aa):
MIPAGDAGTNLLGEKPRHDLSNKGKTSVRAIVDIGILDIDPKQIEPFSKGVKIIGASSDMMILDLSDNPDDLKVGDNVEFRMNYMAVLRAMNSEYVDKVIEQSINPKELKILENKN